Protein AF-A0A7H8ID60-F1 (afdb_monomer_lite)

Sequence (136 aa):
MKADATPARSRSRAQQLPGTTTATGSVSRRGAACHSGRVYDLTGPRAISVGEAAGMIARVTGRTIRHVGIDPVAFVERQVDAGVAPDVARLLTELLVAIGNGSGAALSDGVERALGRPPRTFEAFVTHTAAAGRWN

pLDDT: mean 79.77, std 24.3, range [28.55, 98.31]

Radius of gyration: 22.56 Å; chains: 1; bounding box: 43×76×50 Å

Foldseek 3Di:
DDDDDDDDDDDDDDPDDPPDPDDDDDADDPDPVVCPPDDFDDDAPFFDAPQRLQVLLCVLQVHDGGDDDDDLVVQLVVVVVVVDDSVRSNVVSVVVVCVNVPVVRDDGCRCCVRHVDHHDDSSVVSNVCVVVVVPD

Structure (mmCIF, N/CA/C/O backbone):
data_AF-A0A7H8ID60-F1
#
_entry.id   AF-A0A7H8ID60-F1
#
loop_
_atom_site.group_PDB
_atom_site.id
_atom_site.type_symbol
_atom_site.label_atom_id
_atom_site.label_alt_id
_atom_site.label_comp_id
_atom_site.label_asym_id
_atom_site.label_entity_id
_atom_site.label_seq_id
_atom_site.pdbx_PDB_ins_code
_atom_site.Cartn_x
_atom_site.Cartn_y
_atom_site.Cartn_z
_atom_site.occupancy
_atom_site.B_iso_or_equiv
_atom_site.auth_seq_id
_atom_site.auth_comp_id
_atom_site.auth_asym_id
_atom_site.auth_atom_id
_atom_site.pdbx_PDB_model_num
ATOM 1 N N . MET A 1 1 ? -6.919 56.809 -34.921 1.00 34.53 1 MET A N 1
ATOM 2 C CA . MET A 1 1 ? -7.510 55.607 -35.544 1.00 34.53 1 MET A CA 1
ATOM 3 C C . MET A 1 1 ? -6.689 54.403 -35.098 1.00 34.53 1 MET A C 1
ATOM 5 O O . MET A 1 1 ? -5.553 54.319 -35.529 1.00 34.53 1 MET A O 1
ATOM 9 N N . LYS A 1 2 ? -7.278 53.548 -34.235 1.00 30.86 2 LYS A N 1
ATOM 10 C CA . LYS A 1 2 ? -6.782 52.256 -33.688 1.00 30.86 2 LYS A CA 1
ATOM 11 C C . LYS A 1 2 ? -5.481 52.290 -32.857 1.00 30.86 2 LYS A C 1
ATOM 13 O O . LYS A 1 2 ? -4.589 53.055 -33.169 1.00 30.86 2 LYS A O 1
ATOM 18 N N . ALA A 1 3 ? -5.235 51.446 -31.860 1.00 35.94 3 ALA A N 1
ATOM 19 C CA . ALA A 1 3 ? -6.024 50.657 -30.913 1.00 35.94 3 ALA A CA 1
ATOM 20 C C . ALA A 1 3 ? -5.006 50.089 -29.892 1.00 35.94 3 ALA A C 1
ATOM 22 O O . ALA A 1 3 ? -3.870 49.801 -30.255 1.00 35.94 3 ALA A O 1
ATOM 23 N N . ASP A 1 4 ? -5.455 49.989 -28.646 1.00 33.59 4 ASP A N 1
ATOM 24 C CA . ASP A 1 4 ? -5.024 49.169 -27.502 1.00 33.59 4 ASP A CA 1
ATOM 25 C C . ASP A 1 4 ? -4.155 47.911 -27.774 1.00 33.59 4 ASP A C 1
ATOM 27 O O . ASP A 1 4 ? -4.413 47.189 -28.738 1.00 33.59 4 ASP A O 1
ATOM 31 N N . ALA A 1 5 ? -3.191 47.622 -26.881 1.00 33.88 5 ALA A N 1
ATOM 32 C CA . ALA A 1 5 ? -3.072 46.330 -26.171 1.00 33.88 5 ALA A CA 1
ATOM 33 C C . ALA A 1 5 ? -1.761 46.214 -25.357 1.00 33.88 5 ALA A C 1
ATOM 35 O O . ALA A 1 5 ? -0.660 46.079 -25.890 1.00 33.88 5 ALA A O 1
ATOM 36 N N . THR A 1 6 ? -1.905 46.183 -24.032 1.00 38.09 6 THR A N 1
ATOM 37 C CA . THR A 1 6 ? -0.931 45.673 -23.050 1.00 38.09 6 THR A CA 1
ATOM 38 C C . THR A 1 6 ? -0.610 44.187 -23.283 1.00 38.09 6 THR A C 1
ATOM 40 O O . THR A 1 6 ? -1.545 43.402 -23.444 1.00 38.09 6 THR A O 1
ATOM 43 N N . PRO A 1 7 ? 0.652 43.719 -23.190 1.00 36.06 7 PRO A N 1
ATOM 44 C CA . PRO A 1 7 ? 0.910 42.289 -23.110 1.00 36.06 7 PRO A CA 1
ATOM 45 C C . PRO A 1 7 ? 0.755 41.792 -21.666 1.00 36.06 7 PRO A C 1
ATOM 47 O O . PRO A 1 7 ? 1.507 42.147 -20.756 1.00 36.06 7 PRO A O 1
ATOM 50 N N . ALA A 1 8 ? -0.248 40.939 -21.473 1.00 33.25 8 ALA A N 1
ATOM 51 C CA . ALA A 1 8 ? -0.466 40.149 -20.274 1.00 33.25 8 ALA A CA 1
ATOM 52 C C . ALA A 1 8 ? 0.417 38.882 -20.260 1.00 33.25 8 ALA A C 1
ATOM 54 O O . ALA A 1 8 ? 0.572 38.205 -21.269 1.00 33.25 8 ALA A O 1
ATOM 55 N N . ARG A 1 9 ? 0.939 38.570 -19.064 1.00 32.44 9 ARG A N 1
ATOM 56 C CA . ARG A 1 9 ? 1.317 37.254 -18.496 1.00 32.44 9 ARG A CA 1
ATOM 57 C C . ARG A 1 9 ? 1.775 36.126 -19.443 1.00 32.44 9 ARG A C 1
ATOM 59 O O . ARG A 1 9 ? 0.964 35.488 -20.101 1.00 32.44 9 ARG A O 1
ATOM 66 N N . SER A 1 10 ? 2.982 35.618 -19.181 1.00 28.55 10 SER A N 1
ATOM 67 C CA . SER A 1 10 ? 3.159 34.167 -19.011 1.00 28.55 10 SER A CA 1
ATOM 68 C C . SER A 1 10 ? 4.093 33.880 -17.827 1.00 28.55 10 SER A C 1
ATOM 70 O O . SER A 1 10 ? 5.313 33.875 -17.926 1.00 28.55 10 SER A O 1
ATOM 72 N N . ARG A 1 11 ? 3.506 33.702 -16.636 1.00 37.34 11 ARG A N 1
ATOM 73 C CA . ARG A 1 11 ? 4.209 33.012 -15.548 1.00 37.34 11 ARG A CA 1
ATOM 74 C C . ARG A 1 11 ? 4.009 31.524 -15.776 1.00 37.34 11 ARG A C 1
ATOM 76 O O . ARG A 1 11 ? 2.869 31.067 -15.860 1.00 37.34 11 ARG A O 1
ATOM 83 N N . SER A 1 12 ? 5.131 30.829 -15.905 1.00 30.66 12 SER A N 1
ATOM 84 C CA . SER A 1 12 ? 5.288 29.392 -16.072 1.00 30.66 12 SER A CA 1
ATOM 85 C C . SER A 1 12 ? 4.262 28.606 -15.264 1.00 30.66 12 SER A C 1
ATOM 87 O O . SER A 1 12 ? 4.254 28.619 -14.033 1.00 30.66 12 SER A O 1
ATOM 89 N N . ARG A 1 13 ? 3.376 27.928 -15.991 1.00 30.48 13 ARG A N 1
ATOM 90 C CA . ARG A 1 13 ? 2.444 26.940 -15.466 1.00 30.48 13 ARG A CA 1
ATOM 91 C C . ARG A 1 13 ? 3.274 25.735 -15.034 1.00 30.48 13 ARG A C 1
ATOM 93 O O . ARG A 1 13 ? 3.639 24.909 -15.865 1.00 30.48 13 ARG A O 1
ATOM 100 N N . ALA A 1 14 ? 3.603 25.676 -13.746 1.00 33.22 14 ALA A N 1
ATOM 101 C CA . ALA A 1 14 ? 4.053 24.451 -13.109 1.00 33.22 14 ALA A CA 1
ATOM 102 C C . ALA A 1 14 ? 3.029 23.354 -13.437 1.00 33.22 14 ALA A C 1
ATOM 104 O O . ALA A 1 14 ? 1.841 23.485 -13.133 1.00 33.22 14 ALA A O 1
ATOM 105 N N . GLN A 1 15 ? 3.482 22.311 -14.128 1.00 35.03 15 GLN A N 1
ATOM 106 C CA . GLN A 1 15 ? 2.739 21.070 -14.287 1.00 35.03 15 GLN A CA 1
ATOM 107 C C . GLN A 1 15 ? 2.657 20.409 -12.910 1.00 35.03 15 GLN A C 1
ATOM 109 O O . GLN A 1 15 ? 3.525 19.644 -12.509 1.00 35.03 15 GLN A O 1
ATOM 114 N N . GLN A 1 16 ? 1.619 20.758 -12.158 1.00 33.72 16 GLN A N 1
ATOM 115 C CA . GLN A 1 16 ? 1.124 19.929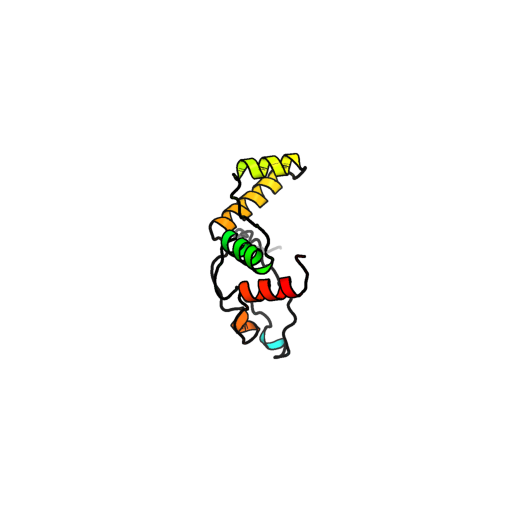 -11.072 1.00 33.72 16 GLN A CA 1
ATOM 116 C C . GLN A 1 16 ? 0.448 18.712 -11.698 1.00 33.72 16 GLN A C 1
ATOM 118 O O . GLN A 1 16 ? -0.566 18.846 -12.380 1.00 33.72 16 GLN A O 1
ATOM 123 N N . LEU A 1 17 ? 1.030 17.536 -11.481 1.00 28.86 17 LEU A N 1
ATOM 124 C CA . LEU A 1 17 ? 0.356 16.254 -11.655 1.00 28.86 17 LEU A CA 1
ATOM 125 C C . LEU A 1 17 ? -0.573 16.055 -10.445 1.00 28.86 17 LEU A C 1
ATOM 127 O O . LEU A 1 17 ? -0.064 15.927 -9.330 1.00 28.86 17 LEU A O 1
ATOM 131 N N . PRO A 1 18 ? -1.911 16.037 -10.591 1.00 37.66 18 PRO A N 1
ATOM 132 C CA . PRO A 1 18 ? -2.781 15.651 -9.493 1.00 37.66 18 PRO A CA 1
ATOM 133 C C . PRO A 1 18 ? -2.839 14.121 -9.419 1.00 37.66 18 PRO A C 1
ATOM 135 O O . PRO A 1 18 ? -3.649 13.475 -10.078 1.00 37.66 18 PRO A O 1
ATOM 138 N N . GLY A 1 19 ? -1.976 13.533 -8.595 1.00 35.28 19 GLY A N 1
ATOM 139 C CA . GLY A 1 19 ? -2.120 12.155 -8.131 1.00 35.28 19 GLY A CA 1
ATOM 140 C C . GLY A 1 19 ? -3.111 12.068 -6.970 1.00 35.28 19 GLY A C 1
ATOM 141 O O . GLY A 1 19 ? -2.732 11.653 -5.882 1.00 35.28 19 GLY A O 1
ATOM 142 N N . THR A 1 20 ? -4.361 12.505 -7.149 1.00 35.62 20 THR A N 1
ATOM 143 C CA . THR A 1 20 ? -5.403 12.309 -6.129 1.00 35.62 20 THR A CA 1
ATOM 144 C C . THR A 1 20 ? -6.129 11.001 -6.403 1.00 35.62 20 THR A C 1
ATOM 146 O O . THR A 1 20 ? -7.049 10.946 -7.222 1.00 35.62 20 THR A O 1
ATOM 149 N N . THR A 1 21 ? -5.723 9.940 -5.707 1.00 37.28 21 THR A N 1
ATOM 150 C CA . THR A 1 21 ? -6.514 8.710 -5.590 1.00 37.28 21 THR A CA 1
ATOM 151 C C . THR A 1 21 ? -7.857 9.062 -4.957 1.00 37.28 21 THR A C 1
ATOM 153 O O . THR A 1 21 ? -7.974 9.248 -3.748 1.00 37.28 21 THR A O 1
ATOM 156 N N . THR A 1 22 ? -8.885 9.192 -5.792 1.00 34.53 22 THR A N 1
ATOM 157 C CA . THR A 1 22 ? -10.258 9.429 -5.347 1.00 34.53 22 THR A CA 1
ATOM 158 C C . THR A 1 22 ? -10.845 8.087 -4.923 1.00 34.53 22 THR A C 1
ATOM 160 O O . THR A 1 22 ? -11.278 7.299 -5.758 1.00 34.53 22 THR A O 1
ATOM 163 N N . ALA A 1 23 ? -10.831 7.795 -3.624 1.00 37.09 23 ALA A N 1
ATOM 164 C CA . ALA A 1 23 ? -11.551 6.652 -3.077 1.00 37.09 23 ALA A CA 1
ATOM 165 C C . ALA A 1 23 ? -13.010 7.057 -2.804 1.00 37.09 23 ALA A C 1
ATOM 167 O O . ALA A 1 23 ? -13.327 7.646 -1.770 1.00 37.09 23 ALA A O 1
ATOM 168 N N . THR A 1 24 ? -13.919 6.760 -3.736 1.00 33.03 24 THR A N 1
ATOM 169 C CA . THR A 1 24 ? -15.365 6.919 -3.518 1.00 33.03 24 THR A CA 1
ATOM 170 C C . THR A 1 24 ? -15.872 5.788 -2.618 1.00 33.03 24 THR A C 1
ATOM 172 O O . THR A 1 24 ? -16.168 4.692 -3.083 1.00 33.03 24 THR A O 1
ATOM 175 N N . GLY A 1 25 ? -15.967 6.045 -1.312 1.00 41.12 25 GLY A N 1
ATOM 176 C CA . GLY A 1 25 ? -16.674 5.193 -0.351 1.00 41.12 25 GLY A CA 1
ATOM 177 C C . GLY A 1 25 ? -18.010 5.823 0.050 1.00 41.12 25 GLY A C 1
ATOM 178 O O . GLY A 1 25 ? -18.066 7.014 0.351 1.00 41.12 25 GLY A O 1
ATOM 179 N N . SER A 1 26 ? -19.099 5.050 0.067 1.00 39.59 26 SER A N 1
ATOM 180 C CA . SER A 1 26 ? -20.414 5.531 0.508 1.00 39.59 26 SER A CA 1
ATOM 181 C C . SER A 1 26 ? -20.405 5.840 2.013 1.00 39.59 26 SER A C 1
ATOM 183 O O . SER A 1 26 ? -20.302 4.932 2.840 1.00 39.59 26 SER A O 1
ATOM 185 N N . VAL A 1 27 ? -20.520 7.123 2.365 1.00 51.38 27 VAL A N 1
ATOM 186 C CA . VAL A 1 27 ? -20.636 7.621 3.743 1.00 51.38 27 VAL A CA 1
ATOM 187 C C . VAL A 1 27 ? -22.075 7.506 4.241 1.00 51.38 27 VAL A C 1
ATOM 189 O O . VAL A 1 27 ? -23.013 8.005 3.618 1.00 51.38 27 VAL A O 1
ATOM 192 N N . SER A 1 28 ? -22.254 6.879 5.404 1.00 39.84 28 SER A N 1
ATOM 193 C CA . SER A 1 28 ? -23.526 6.867 6.124 1.00 39.84 28 SER A CA 1
ATOM 194 C C . SER A 1 28 ? -23.896 8.282 6.585 1.00 39.84 28 SER A C 1
ATOM 196 O O . SER A 1 28 ? -23.218 8.895 7.403 1.00 39.84 28 SER A O 1
ATOM 198 N N . ARG A 1 29 ? -24.996 8.770 6.008 1.00 49.50 29 ARG A N 1
ATOM 199 C CA . ARG A 1 29 ? -25.788 9.992 6.235 1.00 49.50 29 ARG A CA 1
ATOM 200 C C . ARG A 1 29 ? -25.508 10.801 7.528 1.00 49.50 29 ARG A C 1
ATOM 202 O O . ARG A 1 29 ? -26.333 10.848 8.434 1.00 49.50 29 ARG A O 1
ATOM 209 N N . ARG A 1 30 ? -24.425 11.584 7.528 1.00 51.16 30 ARG A N 1
ATOM 210 C CA . ARG A 1 30 ? -24.458 13.007 7.924 1.00 51.16 30 ARG A CA 1
ATOM 211 C C . ARG A 1 30 ? -24.263 13.799 6.630 1.00 51.16 30 ARG A C 1
ATOM 213 O O . ARG A 1 30 ? -23.393 13.453 5.844 1.00 51.16 30 ARG A O 1
ATOM 220 N N . GLY A 1 31 ? -25.199 14.699 6.328 1.00 50.66 31 GLY A N 1
ATOM 221 C CA . GLY A 1 31 ? -25.549 15.112 4.960 1.00 50.66 31 GLY A CA 1
ATOM 222 C C . GLY A 1 31 ? -24.369 15.463 4.050 1.00 50.66 31 GLY A C 1
ATOM 223 O O . GLY A 1 31 ? -23.461 16.169 4.463 1.00 50.66 31 GLY A O 1
ATOM 224 N N . ALA A 1 32 ? -24.438 15.036 2.785 1.00 55.47 32 ALA A N 1
ATOM 225 C CA . ALA A 1 32 ? -23.431 15.261 1.740 1.00 55.47 32 ALA A CA 1
ATOM 226 C C . ALA A 1 32 ? -22.913 16.716 1.629 1.00 55.47 32 ALA A C 1
ATOM 228 O O . ALA A 1 32 ? -21.797 16.943 1.170 1.00 55.47 32 ALA A O 1
ATOM 229 N N . ALA A 1 33 ? -23.680 17.701 2.108 1.00 62.22 33 ALA A N 1
ATOM 230 C CA . ALA A 1 33 ? -23.263 19.095 2.212 1.00 62.22 33 ALA A CA 1
ATOM 231 C C . ALA A 1 33 ? -22.043 19.329 3.133 1.00 62.22 33 ALA A C 1
ATOM 233 O O . ALA A 1 33 ? -21.263 20.239 2.864 1.00 62.22 33 ALA A O 1
ATOM 234 N N . CYS A 1 34 ? -21.823 18.529 4.188 1.00 71.00 34 CYS A N 1
ATOM 235 C CA . CYS A 1 34 ? -20.736 18.771 5.153 1.00 71.00 34 CYS A CA 1
ATOM 236 C C . CYS A 1 34 ? -19.333 18.368 4.656 1.00 71.00 34 CYS A C 1
ATOM 238 O O . CYS A 1 34 ? -18.336 18.732 5.286 1.00 71.00 34 CYS A O 1
ATOM 240 N N . HIS A 1 35 ? -19.247 17.664 3.523 1.00 86.94 35 HIS A N 1
ATOM 241 C CA . HIS A 1 35 ? -17.986 17.266 2.888 1.00 86.94 35 HIS A CA 1
ATOM 242 C C . HIS A 1 35 ? -17.693 18.029 1.588 1.00 86.94 35 HIS A C 1
ATOM 244 O O . HIS A 1 35 ? -16.625 17.846 1.007 1.00 86.94 35 HIS A O 1
ATOM 250 N N . SER A 1 36 ? -18.606 18.894 1.131 1.00 89.56 36 SER A N 1
ATOM 251 C CA . SER A 1 36 ? -18.423 19.643 -0.115 1.00 89.56 36 SER A CA 1
ATOM 252 C C . SER A 1 36 ? -17.154 20.501 -0.068 1.00 89.56 36 SER A C 1
ATOM 254 O O . SER A 1 36 ? -16.922 21.227 0.900 1.00 89.56 36 SER A O 1
ATOM 256 N N . GLY A 1 37 ? -16.313 20.383 -1.100 1.00 87.88 37 GLY A N 1
ATOM 257 C CA . GLY A 1 37 ? -15.048 21.116 -1.220 1.00 87.88 37 GLY A CA 1
ATOM 258 C C . GLY A 1 37 ? -13.940 20.679 -0.254 1.00 87.88 37 GLY A C 1
ATOM 259 O O . GLY A 1 37 ? -12.906 21.341 -0.191 1.00 87.88 37 GLY A O 1
ATOM 260 N N . ARG A 1 38 ? -14.125 19.593 0.509 1.00 90.81 38 ARG A N 1
ATOM 261 C CA . ARG A 1 38 ? -13.112 19.095 1.447 1.00 90.81 38 ARG A CA 1
ATOM 262 C C . ARG A 1 38 ? -12.283 17.978 0.826 1.00 90.81 38 ARG A C 1
ATOM 264 O O . ARG A 1 38 ? -12.824 17.049 0.237 1.00 90.81 38 ARG A O 1
ATOM 271 N N . VAL A 1 39 ? -10.972 18.061 1.028 1.00 92.88 39 VAL A N 1
ATOM 272 C CA . VAL A 1 39 ? -10.012 16.999 0.715 1.00 92.88 39 VAL A CA 1
ATOM 273 C C . VAL A 1 39 ? -9.563 16.368 2.028 1.00 92.88 39 VAL A C 1
ATOM 275 O O . VAL A 1 39 ? -9.262 17.077 2.993 1.00 92.88 39 VAL A O 1
ATOM 278 N N . TYR A 1 40 ? -9.565 15.039 2.062 1.00 93.94 40 TYR A N 1
ATOM 279 C CA . TYR A 1 40 ? -9.125 14.243 3.198 1.00 93.94 40 TYR A CA 1
ATOM 280 C C . TYR A 1 40 ? -8.100 13.232 2.708 1.00 93.94 40 TYR A C 1
ATOM 282 O O . TYR A 1 40 ? -8.419 12.408 1.851 1.00 93.94 40 TYR A O 1
ATOM 290 N N . ASP A 1 41 ? -6.909 13.268 3.289 1.00 93.94 41 ASP A N 1
ATOM 291 C CA . ASP A 1 41 ? -5.972 12.160 3.167 1.00 93.94 41 ASP A CA 1
ATOM 292 C C . ASP A 1 41 ? -6.446 11.045 4.098 1.00 93.94 41 ASP A C 1
ATOM 294 O O . ASP A 1 41 ? -6.843 11.300 5.235 1.00 93.94 41 ASP A O 1
ATOM 298 N N . LEU A 1 42 ? -6.514 9.818 3.584 1.00 94.69 42 LEU A N 1
ATOM 299 C CA . LEU A 1 42 ? -7.100 8.687 4.296 1.00 94.69 42 LEU A CA 1
ATOM 300 C C . LEU A 1 42 ? -6.026 7.640 4.557 1.00 94.69 42 LEU A C 1
ATOM 302 O O . LEU A 1 42 ? -5.586 6.948 3.639 1.00 94.69 42 LEU A O 1
ATOM 306 N N . THR A 1 43 ? -5.643 7.487 5.821 1.00 95.69 43 THR A N 1
ATOM 307 C CA . THR A 1 43 ? -4.653 6.493 6.248 1.00 95.69 43 THR A CA 1
ATOM 308 C C . THR A 1 43 ? -5.206 5.567 7.325 1.00 95.69 43 THR A C 1
ATOM 310 O O . THR A 1 43 ? -6.220 5.844 7.967 1.00 95.69 43 THR A O 1
ATOM 313 N N . GLY A 1 44 ? -4.521 4.440 7.529 1.00 94.12 44 GLY A N 1
ATOM 314 C CA . GLY A 1 44 ? -4.728 3.599 8.705 1.00 94.12 44 GLY A CA 1
ATOM 315 C C . GLY A 1 44 ? -4.219 4.266 9.992 1.00 94.12 44 GLY A C 1
ATOM 316 O O . GLY A 1 44 ? -3.580 5.315 9.933 1.00 94.12 44 GLY A O 1
ATOM 317 N N . PRO A 1 45 ? -4.436 3.633 11.157 1.00 95.81 45 PRO A N 1
ATOM 318 C CA . PRO A 1 45 ? -3.970 4.158 12.445 1.00 95.81 45 PRO A CA 1
ATOM 319 C C . PRO A 1 45 ? -2.444 4.080 12.626 1.00 95.81 45 PRO A C 1
ATOM 321 O O . PRO A 1 45 ? -1.906 4.645 13.573 1.00 95.81 45 PRO A O 1
ATOM 324 N N . ARG A 1 46 ? -1.741 3.349 11.753 1.00 95.31 46 ARG A N 1
ATOM 325 C CA . ARG A 1 46 ? -0.280 3.251 11.726 1.00 95.31 46 ARG A CA 1
ATOM 326 C C . ARG A 1 46 ? 0.212 2.896 10.328 1.00 95.31 46 ARG A C 1
ATOM 328 O O . ARG A 1 46 ? -0.505 2.234 9.575 1.00 95.31 46 ARG A O 1
ATOM 335 N N . ALA A 1 47 ? 1.445 3.282 10.023 1.00 94.69 47 ALA A N 1
ATOM 336 C CA . ALA A 1 47 ? 2.142 2.821 8.834 1.00 94.69 47 ALA A CA 1
ATOM 337 C C . ALA A 1 47 ? 2.619 1.381 9.057 1.00 94.69 47 ALA A C 1
ATOM 339 O O . ALA A 1 47 ? 2.980 1.005 10.177 1.00 94.69 47 ALA A O 1
ATOM 340 N N . ILE A 1 48 ? 2.589 0.579 7.996 1.00 94.81 48 ILE A N 1
ATOM 341 C CA . ILE A 1 48 ? 3.057 -0.806 8.005 1.00 94.81 48 ILE A CA 1
ATOM 342 C C . ILE A 1 48 ? 3.932 -1.036 6.779 1.00 94.81 48 IL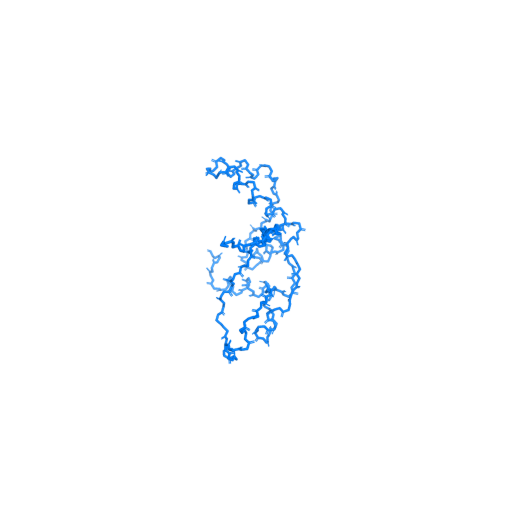E A C 1
ATOM 344 O O . ILE A 1 48 ? 3.647 -0.523 5.697 1.00 94.81 48 ILE A O 1
ATOM 348 N N . SER A 1 49 ? 4.983 -1.825 6.940 1.00 92.75 49 SER A N 1
ATOM 349 C CA . SER A 1 49 ? 5.813 -2.286 5.833 1.00 92.75 49 SER A CA 1
ATOM 350 C C . SER A 1 49 ? 5.127 -3.406 5.044 1.00 92.75 49 SER A C 1
ATOM 352 O O . SER A 1 49 ? 4.267 -4.132 5.552 1.00 92.75 49 SER A O 1
ATOM 354 N N . VAL A 1 50 ? 5.567 -3.614 3.800 1.00 90.62 50 VAL A N 1
ATOM 355 C CA . VAL A 1 50 ? 5.114 -4.745 2.968 1.00 90.62 50 VAL A CA 1
ATOM 356 C C . VAL A 1 50 ? 5.426 -6.087 3.644 1.00 90.62 50 VAL A C 1
ATOM 358 O O . VAL A 1 50 ? 4.620 -7.015 3.596 1.00 90.62 50 VAL A O 1
ATOM 361 N N . GLY A 1 51 ? 6.566 -6.177 4.338 1.00 92.56 51 GLY A N 1
ATOM 362 C CA . GLY A 1 51 ? 6.950 -7.357 5.114 1.00 92.56 51 GLY A CA 1
ATOM 363 C C . GLY A 1 51 ? 6.003 -7.642 6.280 1.00 92.56 51 GLY A C 1
ATOM 364 O O . GLY A 1 51 ? 5.571 -8.782 6.451 1.00 92.56 51 GLY A O 1
ATOM 365 N N . GLU A 1 52 ? 5.620 -6.617 7.045 1.00 94.44 52 GLU A N 1
ATOM 366 C CA . GLU A 1 52 ? 4.623 -6.756 8.114 1.00 94.44 52 GLU A CA 1
ATOM 367 C C . GLU A 1 52 ? 3.259 -7.183 7.569 1.00 94.44 52 GLU A C 1
ATOM 369 O O . GLU A 1 52 ? 2.636 -8.089 8.126 1.00 94.44 52 GLU A O 1
ATOM 374 N N . ALA A 1 53 ? 2.810 -6.572 6.467 1.00 94.56 53 ALA A N 1
ATOM 375 C CA . ALA A 1 53 ? 1.551 -6.925 5.821 1.00 94.56 53 ALA A CA 1
ATOM 376 C C . ALA A 1 53 ? 1.549 -8.394 5.362 1.00 94.56 53 ALA A C 1
ATOM 378 O O . ALA A 1 53 ? 0.622 -9.143 5.681 1.00 94.56 53 ALA A O 1
ATOM 379 N N . ALA A 1 54 ? 2.617 -8.833 4.688 1.00 94.62 54 ALA A N 1
ATOM 380 C CA . ALA A 1 54 ? 2.793 -10.223 4.274 1.00 94.62 54 ALA A CA 1
ATOM 381 C C . ALA A 1 54 ? 2.799 -11.184 5.476 1.00 94.62 54 ALA A C 1
ATOM 383 O O . ALA A 1 54 ? 2.134 -12.218 5.435 1.00 94.62 54 ALA A O 1
ATOM 384 N N . GLY A 1 55 ? 3.478 -10.824 6.570 1.00 95.19 55 GLY A N 1
ATOM 385 C CA . GLY A 1 55 ? 3.501 -11.613 7.804 1.00 95.19 55 GLY A CA 1
ATOM 386 C C . GLY A 1 55 ? 2.130 -11.723 8.481 1.00 95.19 55 GLY A C 1
ATOM 387 O O . GLY A 1 55 ? 1.769 -12.784 8.989 1.00 95.19 55 GLY A O 1
ATOM 388 N N . MET A 1 56 ? 1.322 -10.660 8.458 1.00 95.25 56 MET A N 1
ATOM 389 C CA . MET A 1 56 ? -0.055 -10.703 8.964 1.00 95.25 56 MET A CA 1
ATOM 390 C C . MET A 1 56 ? -0.930 -11.645 8.144 1.00 95.25 56 MET A C 1
ATOM 392 O O . MET A 1 56 ? -1.635 -12.468 8.727 1.00 95.25 56 MET A O 1
ATOM 396 N N . ILE A 1 57 ? -0.849 -11.562 6.814 1.00 94.44 57 ILE A N 1
ATOM 397 C CA . ILE A 1 57 ? -1.598 -12.446 5.913 1.00 94.44 57 ILE A CA 1
ATOM 398 C C . ILE A 1 57 ? -1.154 -13.898 6.110 1.00 94.44 57 ILE A C 1
ATOM 400 O O . ILE A 1 57 ? -2.006 -14.774 6.254 1.00 94.44 57 ILE A O 1
ATOM 404 N N . ALA A 1 58 ? 0.156 -14.155 6.194 1.00 94.56 58 ALA A N 1
ATOM 405 C CA . ALA A 1 58 ? 0.715 -15.482 6.451 1.00 94.56 58 ALA A CA 1
ATOM 406 C C . ALA A 1 58 ? 0.116 -16.117 7.713 1.00 94.56 58 ALA A C 1
ATOM 408 O O . ALA A 1 58 ? -0.396 -17.233 7.669 1.00 94.56 58 ALA A O 1
ATOM 409 N N . ARG A 1 59 ? 0.116 -15.374 8.830 1.00 93.44 59 ARG A N 1
ATOM 410 C CA . ARG A 1 59 ? -0.418 -15.861 10.111 1.00 93.44 59 ARG A CA 1
ATOM 411 C C . ARG A 1 59 ? -1.900 -16.199 10.043 1.00 93.44 59 AR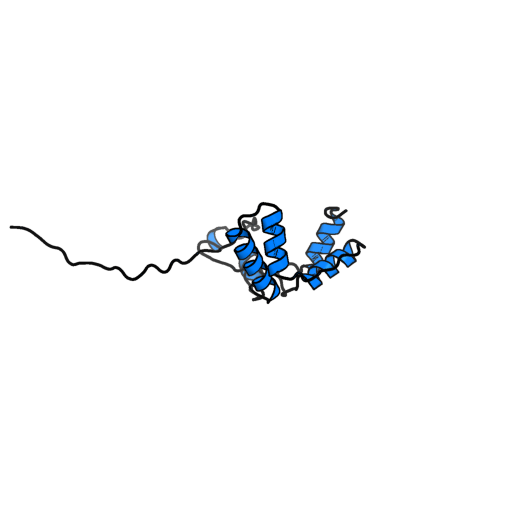G A C 1
ATOM 413 O O . ARG A 1 59 ? -2.296 -17.238 10.549 1.00 93.44 59 ARG A O 1
ATOM 420 N N . VAL A 1 60 ? -2.713 -15.327 9.448 1.00 94.06 60 VAL A N 1
ATOM 421 C CA . VAL A 1 60 ? -4.171 -15.517 9.424 1.00 94.06 60 VAL A CA 1
ATOM 422 C C . VAL A 1 60 ? -4.580 -16.620 8.445 1.00 94.06 60 VAL A C 1
ATOM 424 O O . VAL A 1 60 ? -5.532 -17.345 8.705 1.00 94.06 60 VAL A O 1
ATOM 427 N N . THR A 1 61 ? -3.861 -16.769 7.332 1.00 91.88 61 THR A N 1
ATOM 428 C CA . THR A 1 61 ? -4.159 -17.798 6.320 1.00 91.88 61 THR A CA 1
ATOM 429 C C . THR A 1 61 ? -3.508 -19.151 6.612 1.00 91.88 61 THR A C 1
ATOM 431 O O . THR A 1 61 ? -3.833 -20.130 5.951 1.00 91.88 61 THR A O 1
ATOM 434 N N . GLY A 1 62 ? -2.565 -19.225 7.559 1.00 92.06 62 GLY A N 1
ATOM 435 C CA . GLY A 1 62 ? -1.772 -20.432 7.818 1.00 92.06 62 GLY A CA 1
ATOM 436 C C . GLY A 1 62 ? -0.777 -20.776 6.701 1.00 92.06 62 GLY A C 1
ATOM 437 O O . GLY A 1 62 ? -0.250 -21.885 6.665 1.00 92.06 62 GLY A O 1
ATOM 438 N N . ARG A 1 63 ? -0.512 -19.845 5.775 1.00 90.44 63 ARG A N 1
ATOM 439 C CA . ARG A 1 63 ? 0.362 -20.053 4.611 1.00 90.44 63 ARG A CA 1
ATOM 440 C C . ARG A 1 63 ? 1.753 -19.489 4.864 1.00 90.44 63 ARG A C 1
ATOM 442 O O . ARG A 1 63 ? 1.916 -18.436 5.476 1.00 90.44 63 ARG A O 1
ATOM 449 N N . THR A 1 64 ? 2.773 -20.131 4.303 1.00 92.19 64 THR A N 1
ATOM 450 C CA . THR A 1 64 ? 4.131 -19.576 4.289 1.00 92.19 64 THR A CA 1
ATOM 451 C C . THR A 1 64 ? 4.241 -18.494 3.215 1.00 92.19 64 THR A C 1
ATOM 453 O O . THR A 1 64 ? 4.405 -18.795 2.036 1.00 92.19 64 THR A O 1
ATOM 456 N N . ILE A 1 65 ? 4.166 -17.226 3.621 1.00 92.62 65 ILE A N 1
ATOM 457 C CA . ILE A 1 65 ? 4.342 -16.064 2.739 1.00 92.62 65 ILE A CA 1
ATOM 458 C C . ILE A 1 65 ? 5.559 -15.279 3.221 1.00 92.62 65 ILE A C 1
ATOM 460 O O . ILE A 1 65 ? 5.672 -14.964 4.406 1.00 92.62 65 ILE A O 1
ATOM 464 N N . ARG A 1 66 ? 6.481 -14.969 2.306 1.00 90.06 66 ARG A N 1
ATOM 465 C CA . ARG A 1 66 ? 7.685 -14.183 2.595 1.00 90.06 66 ARG A CA 1
ATOM 466 C C . ARG A 1 66 ? 7.775 -13.006 1.640 1.00 90.06 66 ARG A C 1
ATOM 468 O O . ARG A 1 66 ? 7.660 -13.183 0.432 1.00 90.06 66 ARG A O 1
ATOM 475 N N . HIS A 1 67 ? 8.011 -11.824 2.196 1.00 89.31 67 HIS A N 1
ATOM 476 C CA . HIS A 1 67 ? 8.408 -10.667 1.410 1.00 89.31 67 HIS A CA 1
ATOM 477 C C . HIS A 1 67 ? 9.894 -10.798 1.072 1.00 89.31 67 HIS A C 1
ATOM 479 O O . HIS A 1 67 ? 10.724 -10.921 1.973 1.00 89.31 67 HIS A O 1
ATOM 485 N N . VAL A 1 68 ? 10.216 -10.806 -0.219 1.00 88.94 68 VAL A N 1
ATOM 486 C CA . VAL A 1 68 ? 11.589 -10.908 -0.717 1.00 88.94 68 VAL A CA 1
ATOM 487 C C . VAL A 1 68 ? 11.893 -9.629 -1.476 1.00 88.94 68 VAL A C 1
ATOM 489 O O . VAL A 1 68 ? 11.205 -9.308 -2.442 1.00 88.94 68 VAL A O 1
ATOM 492 N N . GLY A 1 69 ? 12.910 -8.900 -1.017 1.00 84.69 69 GLY A N 1
ATOM 493 C CA . G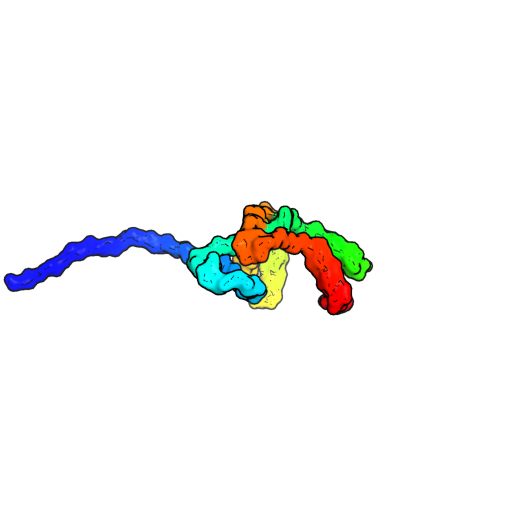LY A 1 69 ? 13.433 -7.757 -1.752 1.00 84.69 69 GLY A CA 1
ATOM 494 C C . GLY A 1 69 ? 14.033 -8.227 -3.071 1.00 84.69 69 GLY A C 1
ATOM 495 O O . GLY A 1 69 ? 14.789 -9.198 -3.105 1.00 84.69 69 GLY A O 1
ATOM 496 N N . ILE A 1 70 ? 13.672 -7.549 -4.151 1.00 87.31 70 ILE A N 1
ATOM 497 C CA . ILE A 1 70 ? 14.204 -7.798 -5.484 1.00 87.31 70 ILE A CA 1
ATOM 498 C C . ILE A 1 70 ? 15.077 -6.604 -5.862 1.00 87.31 70 ILE A C 1
ATOM 500 O O . ILE A 1 70 ? 14.696 -5.463 -5.604 1.00 87.31 70 ILE A O 1
ATOM 504 N N . ASP A 1 71 ? 16.229 -6.872 -6.475 1.00 94.06 71 ASP A N 1
ATOM 505 C CA . ASP A 1 71 ? 17.063 -5.817 -7.043 1.00 94.06 71 ASP A CA 1
ATOM 506 C C . ASP A 1 71 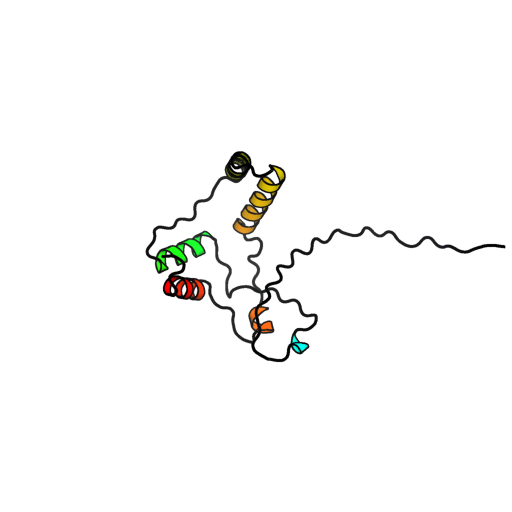? 16.269 -5.007 -8.096 1.00 94.06 71 ASP A C 1
ATOM 508 O O . ASP A 1 71 ? 15.680 -5.609 -9.002 1.00 94.06 71 ASP A O 1
ATOM 512 N N . PRO A 1 72 ? 16.220 -3.665 -7.998 1.00 94.19 72 PRO A N 1
ATOM 513 C CA . PRO A 1 72 ? 15.428 -2.837 -8.904 1.00 94.19 72 PRO A CA 1
ATOM 514 C C . PRO A 1 72 ? 15.789 -3.013 -10.382 1.00 94.19 72 PRO A C 1
ATOM 516 O O . PRO A 1 72 ? 14.893 -3.037 -11.225 1.00 94.19 72 PRO A O 1
ATOM 519 N N . VAL A 1 73 ? 17.073 -3.180 -10.713 1.00 96.00 73 VAL A N 1
ATOM 520 C CA . VAL A 1 73 ? 17.517 -3.355 -12.105 1.00 96.00 73 VAL A CA 1
ATOM 521 C C . VAL A 1 73 ? 17.008 -4.689 -12.638 1.00 96.00 73 VAL A C 1
ATOM 523 O O . VAL A 1 73 ? 16.341 -4.726 -13.671 1.00 96.00 73 VAL A O 1
ATOM 526 N N . ALA A 1 74 ? 17.187 -5.761 -11.865 1.00 95.75 74 ALA A N 1
ATOM 527 C CA . ALA A 1 74 ? 16.670 -7.084 -12.212 1.00 95.75 74 ALA A CA 1
ATOM 528 C C . ALA A 1 74 ? 15.128 -7.143 -12.269 1.00 95.75 74 ALA A C 1
ATOM 530 O O . ALA A 1 74 ? 14.548 -8.045 -12.882 1.00 95.75 74 ALA A O 1
ATOM 531 N N . PHE A 1 75 ? 14.423 -6.238 -11.582 1.00 95.06 75 PHE A N 1
ATOM 532 C CA . PHE A 1 75 ? 12.970 -6.112 -11.699 1.00 95.06 75 PHE A CA 1
ATOM 533 C C . PHE A 1 75 ? 12.568 -5.433 -13.015 1.00 95.06 75 PHE A C 1
ATOM 535 O O . PHE A 1 75 ? 11.685 -5.943 -13.701 1.00 95.06 75 PHE A O 1
ATOM 542 N N . VAL A 1 76 ? 13.252 -4.351 -13.409 1.00 97.62 76 VAL A N 1
ATOM 543 C CA . VAL A 1 76 ? 13.037 -3.686 -14.708 1.00 97.62 76 VAL A CA 1
ATOM 544 C C . VAL A 1 76 ? 13.277 -4.654 -15.863 1.00 97.62 76 VAL A C 1
ATOM 546 O O . VAL A 1 76 ? 12.422 -4.761 -16.738 1.00 97.62 76 VAL A O 1
ATOM 549 N N . GLU A 1 77 ? 14.399 -5.377 -15.852 1.00 97.38 77 GLU A N 1
ATOM 550 C CA . GLU A 1 77 ? 14.752 -6.342 -16.904 1.00 97.38 77 GLU A CA 1
ATOM 551 C C . GLU A 1 77 ? 13.654 -7.393 -17.089 1.00 97.38 77 GLU A C 1
ATOM 553 O O . GLU A 1 77 ? 13.136 -7.559 -18.190 1.00 97.38 77 GLU A O 1
ATOM 558 N N . ARG A 1 78 ? 13.186 -8.004 -15.993 1.00 95.69 78 ARG A N 1
ATOM 559 C CA . ARG A 1 78 ? 12.096 -8.991 -16.049 1.00 95.69 78 ARG A CA 1
ATOM 560 C C . ARG A 1 78 ? 10.786 -8.435 -16.592 1.00 95.69 78 ARG A C 1
ATOM 562 O O . ARG A 1 78 ? 10.065 -9.149 -17.282 1.00 95.69 78 ARG A O 1
ATOM 569 N N . GLN A 1 79 ? 10.452 -7.189 -16.269 1.00 96.94 79 GLN A N 1
ATOM 570 C CA . GLN A 1 79 ? 9.247 -6.549 -16.795 1.00 96.94 79 GLN A CA 1
ATOM 571 C C . GLN A 1 79 ? 9.372 -6.303 -18.304 1.00 96.94 79 GLN A C 1
ATOM 573 O O . GLN A 1 79 ? 8.413 -6.533 -19.039 1.00 96.94 79 GLN A O 1
ATOM 578 N N . VAL A 1 80 ? 10.550 -5.876 -18.768 1.00 98.06 80 VAL A N 1
ATOM 579 C CA . VAL A 1 80 ? 10.827 -5.682 -20.198 1.00 98.06 80 VAL A CA 1
ATOM 580 C C . VAL A 1 80 ? 10.765 -7.008 -20.953 1.00 98.06 80 VAL A C 1
ATOM 582 O O . VAL A 1 80 ? 10.098 -7.079 -21.984 1.00 98.06 80 VAL A O 1
ATOM 585 N N . ASP A 1 81 ? 11.352 -8.072 -20.406 1.00 97.88 81 ASP A N 1
ATOM 586 C CA . ASP A 1 81 ? 11.271 -9.423 -20.976 1.00 97.88 81 ASP A CA 1
ATOM 587 C C . ASP A 1 81 ? 9.823 -9.939 -21.042 1.00 97.88 81 ASP A C 1
ATOM 589 O O . ASP A 1 81 ? 9.454 -10.678 -21.955 1.00 97.88 81 ASP A O 1
ATOM 593 N N . ALA A 1 82 ? 8.971 -9.506 -20.108 1.00 96.94 82 ALA A N 1
ATOM 594 C CA . ALA A 1 82 ? 7.536 -9.786 -20.102 1.00 96.94 82 ALA A CA 1
ATOM 595 C C . ALA A 1 82 ? 6.716 -8.884 -21.053 1.00 96.94 82 ALA A C 1
ATOM 597 O O . ALA A 1 82 ? 5.487 -8.979 -21.078 1.00 96.94 82 ALA A O 1
ATOM 598 N N . GLY A 1 83 ? 7.364 -8.015 -21.836 1.00 97.44 83 GLY A N 1
ATOM 599 C CA . GLY A 1 83 ? 6.729 -7.157 -22.841 1.00 97.44 83 GLY A CA 1
ATOM 600 C C . GLY A 1 83 ? 6.286 -5.779 -22.339 1.00 97.44 83 GLY A C 1
ATOM 601 O O . GLY A 1 83 ? 5.583 -5.067 -23.057 1.00 97.44 83 GLY A O 1
ATOM 602 N N . VAL A 1 84 ? 6.677 -5.373 -21.127 1.00 97.69 84 VAL A N 1
ATOM 603 C CA . VAL A 1 84 ? 6.419 -4.014 -20.625 1.00 97.69 84 VAL A CA 1
ATOM 604 C C . VAL A 1 84 ? 7.389 -3.032 -21.282 1.00 97.69 84 VAL A C 1
ATOM 606 O O . VAL A 1 84 ? 8.589 -3.284 -21.366 1.00 97.69 84 VAL A O 1
ATOM 609 N N . ALA A 1 85 ? 6.887 -1.876 -21.721 1.00 98.31 85 ALA A N 1
ATOM 610 C CA . ALA A 1 85 ? 7.735 -0.834 -22.292 1.00 98.31 85 ALA A CA 1
ATOM 611 C C . ALA A 1 85 ? 8.816 -0.375 -21.278 1.00 98.31 85 ALA A C 1
ATOM 613 O O . ALA A 1 85 ? 8.498 -0.197 -20.096 1.00 98.31 85 ALA A O 1
ATOM 614 N N . PRO A 1 86 ? 10.087 -0.177 -21.689 1.00 97.62 86 PRO A N 1
ATOM 615 C CA . PRO A 1 86 ? 11.186 0.087 -20.753 1.00 97.62 86 PRO A CA 1
ATOM 616 C C . PRO A 1 86 ? 11.012 1.327 -19.868 1.00 97.62 86 PRO A C 1
ATOM 618 O O . PRO A 1 86 ? 11.460 1.347 -18.725 1.00 97.62 86 PRO A O 1
ATOM 621 N N . ASP A 1 87 ? 10.379 2.374 -20.385 1.00 97.50 87 ASP A N 1
ATOM 622 C CA . ASP A 1 87 ? 10.034 3.590 -19.648 1.00 97.50 87 ASP A CA 1
ATOM 623 C C . ASP A 1 87 ? 8.983 3.323 -18.561 1.00 97.50 87 ASP A C 1
ATOM 625 O O . ASP A 1 87 ? 9.162 3.735 -17.414 1.00 97.50 87 ASP A O 1
ATOM 629 N N . VAL A 1 88 ? 7.942 2.553 -18.883 1.00 97.88 88 VAL A N 1
ATOM 630 C CA . VAL A 1 88 ? 6.914 2.127 -17.923 1.00 97.88 88 VAL A CA 1
ATOM 631 C C . VAL A 1 88 ? 7.510 1.213 -16.851 1.00 97.88 88 VAL A C 1
ATOM 633 O O . VAL A 1 88 ? 7.222 1.388 -15.667 1.00 97.88 88 VAL A O 1
ATOM 636 N N . ALA A 1 89 ? 8.373 0.268 -17.235 1.00 97.81 89 ALA A N 1
ATOM 637 C CA . ALA A 1 89 ? 9.040 -0.633 -16.298 1.00 97.81 89 ALA A CA 1
ATOM 638 C C . ALA A 1 89 ? 9.895 0.136 -15.276 1.00 97.81 89 ALA A C 1
ATOM 640 O O . ALA A 1 89 ? 9.809 -0.130 -14.074 1.00 97.81 89 ALA A O 1
ATOM 641 N N . ARG A 1 90 ? 10.669 1.130 -15.730 1.00 97.94 90 ARG A N 1
ATOM 642 C CA . ARG A 1 90 ? 11.466 2.002 -14.852 1.00 97.94 90 ARG A CA 1
ATOM 643 C C . ARG A 1 90 ? 10.584 2.823 -13.920 1.00 97.94 90 ARG A C 1
ATOM 645 O O . ARG A 1 90 ? 10.788 2.764 -12.712 1.00 97.94 90 ARG A O 1
ATOM 652 N N . LEU A 1 91 ? 9.557 3.487 -14.454 1.00 97.31 91 LEU A N 1
ATOM 653 C CA . LEU A 1 91 ? 8.629 4.301 -13.664 1.00 97.31 91 LEU A CA 1
ATOM 654 C C . LEU A 1 91 ? 7.966 3.494 -12.536 1.00 97.31 91 LEU A C 1
ATOM 656 O O . LEU A 1 91 ? 7.926 3.933 -11.387 1.00 97.31 91 LEU A O 1
ATOM 660 N N . LEU A 1 92 ? 7.451 2.301 -12.852 1.00 95.31 92 LEU A N 1
ATOM 661 C CA . LEU A 1 92 ? 6.822 1.426 -11.859 1.00 95.31 92 LEU A CA 1
ATOM 662 C C . LEU A 1 92 ? 7.825 0.956 -10.802 1.00 95.31 92 LEU A C 1
ATOM 664 O O . LEU A 1 92 ? 7.494 0.905 -9.619 1.00 95.31 92 LEU A O 1
ATOM 668 N N . THR A 1 93 ? 9.049 0.636 -11.217 1.00 96.12 93 THR A N 1
ATOM 669 C CA . THR A 1 93 ? 10.109 0.210 -10.298 1.00 96.12 93 THR A CA 1
ATOM 670 C C . THR A 1 93 ? 10.489 1.331 -9.337 1.00 96.12 93 THR A C 1
ATOM 672 O O . THR A 1 93 ? 10.538 1.109 -8.129 1.00 96.12 93 THR A O 1
ATOM 675 N N . GLU A 1 94 ? 10.699 2.545 -9.843 1.00 96.06 94 GLU A N 1
ATOM 676 C CA . GLU A 1 94 ? 11.014 3.722 -9.028 1.00 96.06 94 GLU A CA 1
ATOM 677 C C . GLU A 1 94 ? 9.908 4.017 -8.010 1.00 96.06 94 GLU A C 1
ATOM 679 O O . GLU A 1 94 ? 10.194 4.260 -6.835 1.00 96.06 94 GLU A O 1
ATOM 684 N N . LEU A 1 95 ? 8.640 3.916 -8.424 1.00 94.75 95 LEU A N 1
ATOM 685 C CA . LEU A 1 95 ? 7.494 4.063 -7.528 1.00 94.75 95 LEU A CA 1
ATOM 686 C C . LEU A 1 95 ? 7.513 3.021 -6.399 1.00 94.75 95 LEU A C 1
ATOM 688 O O . LEU A 1 95 ? 7.326 3.371 -5.233 1.00 94.75 95 LEU A O 1
ATOM 692 N N . LEU A 1 96 ? 7.751 1.748 -6.724 1.00 93.19 96 LEU A N 1
ATOM 693 C CA . LEU A 1 96 ? 7.791 0.668 -5.735 1.00 93.19 96 LEU A CA 1
ATOM 694 C C . LEU A 1 96 ? 8.975 0.810 -4.771 1.00 93.19 96 LEU A C 1
ATOM 696 O O . LEU A 1 96 ? 8.807 0.587 -3.573 1.00 93.19 96 LEU A O 1
ATOM 700 N N . VAL A 1 97 ? 10.142 1.236 -5.263 1.00 93.88 97 VAL A N 1
ATOM 701 C CA . VAL A 1 97 ? 11.306 1.554 -4.423 1.00 93.88 97 VAL A CA 1
ATOM 702 C C . VAL A 1 97 ? 10.987 2.716 -3.484 1.00 93.88 97 VAL A C 1
ATOM 704 O O . VAL A 1 97 ? 11.263 2.628 -2.289 1.00 93.88 97 VAL A O 1
ATOM 707 N N . ALA A 1 98 ? 10.354 3.781 -3.981 1.00 93.44 98 ALA A N 1
ATOM 708 C CA . ALA A 1 98 ? 9.962 4.916 -3.153 1.00 93.44 98 ALA A CA 1
ATOM 709 C C . ALA A 1 98 ? 8.985 4.500 -2.041 1.00 93.44 98 ALA A C 1
ATOM 711 O O . ALA A 1 98 ? 9.185 4.870 -0.884 1.00 93.44 98 ALA A O 1
ATOM 712 N N . ILE A 1 99 ? 7.964 3.699 -2.363 1.00 90.94 99 ILE A N 1
ATOM 713 C CA . ILE A 1 99 ? 7.015 3.151 -1.378 1.00 90.94 99 ILE A CA 1
ATOM 714 C C . ILE A 1 99 ? 7.743 2.263 -0.362 1.00 90.94 99 ILE A C 1
ATOM 716 O O . ILE A 1 99 ? 7.530 2.400 0.842 1.00 90.94 99 ILE A O 1
ATOM 720 N N . GLY A 1 100 ? 8.642 1.390 -0.829 1.00 88.81 100 GLY A N 1
ATOM 721 C CA . GLY A 1 100 ? 9.474 0.543 0.028 1.00 88.81 100 GLY A CA 1
ATOM 722 C C . GLY A 1 100 ? 10.349 1.343 0.998 1.00 88.81 100 GLY A C 1
ATOM 723 O O . GLY A 1 100 ? 10.545 0.919 2.134 1.00 88.81 100 GLY A O 1
ATOM 724 N N . ASN A 1 101 ? 10.790 2.534 0.585 1.00 90.69 101 ASN A N 1
ATOM 725 C CA . ASN A 1 101 ? 11.556 3.480 1.400 1.00 90.69 101 ASN A CA 1
ATOM 726 C C . ASN A 1 101 ? 10.681 4.394 2.282 1.00 90.69 101 ASN A C 1
ATOM 728 O O . ASN A 1 101 ? 11.193 5.327 2.899 1.00 90.69 101 ASN A O 1
ATOM 732 N N . GLY A 1 102 ? 9.370 4.146 2.362 1.00 88.75 102 GLY A N 1
ATOM 733 C CA . GLY A 1 102 ? 8.452 4.877 3.238 1.00 88.75 102 GLY A CA 1
ATOM 734 C C . GLY A 1 102 ? 7.765 6.084 2.596 1.00 88.75 102 GLY A C 1
ATOM 735 O O . GLY A 1 102 ? 7.102 6.850 3.299 1.00 88.75 102 GLY A O 1
ATOM 736 N N . SER A 1 103 ? 7.867 6.266 1.276 1.00 90.69 103 SER A N 1
ATOM 737 C CA . SER A 1 103 ? 7.031 7.246 0.577 1.00 90.69 103 SER A CA 1
ATOM 738 C C . SER A 1 103 ? 5.552 6.911 0.796 1.00 90.69 103 SER A C 1
ATOM 740 O O . SER A 1 103 ? 5.123 5.778 0.584 1.00 90.69 103 SER A O 1
ATOM 742 N N . GLY A 1 104 ? 4.776 7.891 1.264 1.00 86.38 104 GLY A N 1
ATOM 743 C CA . GLY A 1 104 ? 3.370 7.701 1.638 1.00 86.38 104 GLY A CA 1
ATOM 744 C C . GLY A 1 104 ? 3.133 7.138 3.047 1.00 86.38 104 GLY A C 1
ATOM 745 O O . GLY A 1 104 ? 1.991 6.851 3.388 1.00 86.38 104 GLY A O 1
ATOM 746 N N . ALA A 1 105 ? 4.166 7.006 3.890 1.00 91.94 105 ALA A N 1
ATOM 747 C CA . ALA A 1 105 ? 4.011 6.538 5.274 1.00 91.94 105 ALA A CA 1
ATOM 748 C C . ALA A 1 105 ? 3.466 7.606 6.246 1.00 91.94 105 ALA A C 1
ATOM 750 O O . ALA A 1 105 ? 3.192 7.295 7.407 1.00 91.94 105 ALA A O 1
ATOM 751 N N . ALA A 1 106 ? 3.324 8.859 5.799 1.00 93.94 106 ALA A N 1
ATOM 752 C CA . ALA A 1 106 ? 2.758 9.930 6.609 1.00 93.94 106 ALA A CA 1
ATOM 753 C C . ALA A 1 106 ? 1.310 9.600 6.994 1.00 93.94 106 ALA A C 1
ATOM 755 O O . ALA A 1 106 ? 0.493 9.270 6.137 1.00 93.94 106 ALA A O 1
ATOM 756 N N . LEU A 1 107 ? 1.006 9.687 8.288 1.00 96.00 107 LEU A N 1
ATOM 757 C CA . LEU A 1 107 ? -0.332 9.443 8.818 1.00 96.00 107 LEU A CA 1
ATOM 758 C C . LEU A 1 107 ? -1.187 10.707 8.763 1.00 96.00 107 LEU A C 1
ATOM 760 O O . LEU A 1 107 ? -0.686 11.828 8.804 1.00 96.00 107 LEU A O 1
ATOM 764 N N . SER A 1 108 ? -2.494 10.495 8.706 1.00 95.62 108 SER A N 1
ATOM 765 C CA . SER A 1 108 ? -3.521 11.524 8.592 1.00 95.62 108 SER A CA 1
ATOM 766 C C . SER A 1 108 ? -4.749 11.157 9.429 1.00 95.62 108 SER A C 1
ATOM 768 O O . SER A 1 108 ? -4.965 9.991 9.756 1.00 95.62 108 SER A O 1
ATOM 770 N N . ASP A 1 109 ? -5.564 12.161 9.746 1.00 95.31 109 ASP A N 1
ATOM 771 C CA . ASP A 1 109 ? -6.803 12.052 10.529 1.00 95.31 109 ASP A CA 1
ATOM 772 C C . ASP A 1 109 ? -8.070 12.103 9.651 1.00 95.31 109 ASP A C 1
ATOM 774 O O . ASP A 1 109 ? -9.189 12.338 10.124 1.00 95.31 109 ASP A O 1
ATOM 778 N N . GLY A 1 110 ? -7.915 11.955 8.330 1.00 95.50 110 GLY A N 1
ATOM 779 C CA . GLY A 1 110 ? -9.013 12.186 7.398 1.00 95.50 110 GLY A CA 1
ATOM 780 C C . GLY A 1 110 ? -10.143 11.173 7.538 1.00 95.50 110 GLY A C 1
ATOM 781 O O . GLY A 1 110 ? -11.294 11.518 7.274 1.00 95.50 110 GLY A O 1
ATOM 782 N N . VAL A 1 111 ? -9.862 9.957 8.018 1.00 95.38 111 VAL A N 1
ATOM 783 C CA . VAL A 1 111 ? -10.902 8.952 8.278 1.00 95.38 111 VAL A CA 1
ATOM 784 C C . VAL A 1 111 ? -11.801 9.391 9.432 1.00 95.38 111 VAL A C 1
ATOM 786 O O . VAL A 1 111 ? -13.025 9.347 9.304 1.00 95.38 111 VAL A O 1
ATOM 789 N N . GLU A 1 112 ? -11.226 9.887 10.521 1.00 94.69 112 GLU A N 1
ATOM 790 C CA . GLU A 1 112 ? -11.945 10.439 11.662 1.00 94.69 112 GLU A CA 1
ATOM 791 C C . GLU A 1 112 ? -12.763 11.657 11.247 1.00 94.69 112 GLU A C 1
ATOM 793 O O . GLU A 1 112 ? -13.947 11.755 11.574 1.00 94.69 112 GLU A O 1
ATOM 798 N N . ARG A 1 113 ? -12.167 12.566 10.470 1.00 92.88 113 ARG A N 1
ATOM 799 C CA . ARG A 1 113 ? -12.842 13.786 10.009 1.00 92.88 113 ARG A CA 1
ATOM 800 C C . ARG A 1 113 ? -13.958 13.514 9.001 1.00 92.88 113 ARG A C 1
ATOM 802 O O . ARG A 1 113 ? -14.927 14.275 8.957 1.00 92.88 113 ARG A O 1
ATOM 809 N N . ALA A 1 114 ? -13.828 12.473 8.182 1.00 92.75 114 ALA A N 1
ATOM 810 C CA . ALA A 1 114 ? -14.834 12.102 7.193 1.00 92.75 114 ALA A CA 1
ATOM 811 C C . ALA A 1 114 ? -15.951 11.242 7.801 1.00 92.75 114 ALA A C 1
ATOM 813 O O . ALA A 1 114 ? -17.126 11.464 7.525 1.00 92.75 114 ALA A O 1
ATOM 814 N N . LEU A 1 115 ? -15.605 10.259 8.636 1.00 91.50 115 LEU A N 1
ATOM 815 C CA . LEU A 1 115 ? -16.538 9.225 9.096 1.00 91.50 115 LEU A CA 1
ATOM 816 C C . LEU A 1 115 ? -16.976 9.397 10.557 1.00 91.50 115 LEU A C 1
ATOM 818 O O . LEU A 1 115 ? -17.965 8.794 10.972 1.00 91.50 115 LEU A O 1
ATOM 822 N N . GLY A 1 116 ? -16.264 10.199 11.352 1.00 93.69 116 GLY A N 1
ATOM 823 C CA . GLY A 1 116 ? -16.503 10.350 12.790 1.00 93.69 116 GLY A CA 1
ATOM 824 C C . GLY A 1 116 ? -16.178 9.096 13.606 1.00 93.69 116 GLY A C 1
ATOM 825 O O . GLY A 1 116 ? -16.759 8.900 14.669 1.00 93.69 116 GLY A O 1
ATOM 826 N N . ARG A 1 117 ? -15.305 8.224 13.093 1.00 94.62 117 ARG A N 1
ATOM 827 C CA . ARG A 1 117 ? -14.825 7.005 13.758 1.00 94.62 117 ARG A CA 1
ATOM 828 C C . ARG A 1 117 ? -13.348 6.778 13.420 1.00 94.62 117 ARG A C 1
ATOM 830 O O . ARG A 1 117 ? -12.939 7.203 12.340 1.00 94.62 117 ARG A O 1
ATOM 837 N N . PRO A 1 118 ? -12.581 6.072 14.267 1.00 94.62 118 PRO A N 1
ATOM 838 C CA . PRO A 1 118 ? -11.191 5.755 13.961 1.00 94.62 118 PRO A CA 1
ATOM 839 C C . PRO A 1 118 ? -11.060 4.857 12.715 1.00 94.62 118 PRO A C 1
ATOM 841 O O . PRO A 1 118 ? -11.977 4.072 12.408 1.00 94.62 118 PRO A O 1
ATOM 844 N N . PRO A 1 119 ? -9.924 4.934 11.998 1.00 96.25 119 PRO A N 1
ATOM 845 C CA . PRO A 1 119 ? -9.6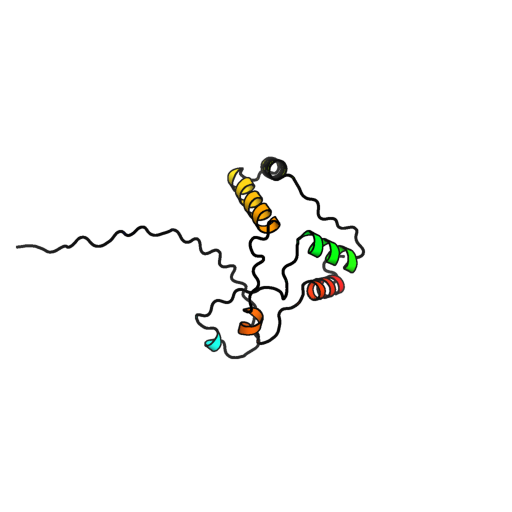19 4.049 10.890 1.00 96.25 119 PRO A CA 1
ATOM 846 C C . PRO A 1 119 ? -9.496 2.603 11.356 1.00 96.25 119 PRO A C 1
ATOM 848 O O . PRO A 1 119 ? -9.116 2.291 12.484 1.00 96.25 119 PRO A O 1
ATOM 851 N N . ARG A 1 120 ? -9.829 1.686 10.448 1.00 96.44 120 ARG A N 1
ATOM 852 C CA . ARG A 1 120 ? -9.668 0.252 10.687 1.00 96.44 120 ARG A CA 1
ATOM 853 C C . ARG A 1 120 ? -8.180 -0.107 10.619 1.00 96.44 120 ARG A C 1
ATOM 855 O O . ARG A 1 120 ? -7.476 0.368 9.732 1.00 96.44 120 ARG A O 1
ATOM 862 N N . THR A 1 121 ? -7.722 -0.978 11.515 1.00 96.81 121 THR A N 1
ATOM 863 C CA . THR A 1 121 ? -6.368 -1.544 11.458 1.00 96.81 121 THR A CA 1
ATOM 864 C C . THR A 1 121 ? -6.228 -2.532 10.297 1.00 96.81 121 THR A C 1
ATOM 866 O O . THR A 1 121 ? -7.207 -3.151 9.862 1.00 96.81 121 THR A O 1
ATOM 869 N N . PHE A 1 122 ? -5.007 -2.721 9.799 1.00 96.50 122 PHE A N 1
ATOM 870 C CA . PHE A 1 122 ? -4.762 -3.706 8.747 1.00 96.50 122 PHE A CA 1
ATOM 871 C C . PHE A 1 122 ? -5.006 -5.136 9.250 1.00 96.50 122 PHE A C 1
ATOM 873 O O . PHE A 1 122 ? -5.572 -5.954 8.534 1.00 96.50 122 PHE A O 1
ATOM 880 N N . GLU A 1 123 ? -4.700 -5.418 10.515 1.00 95.12 123 GLU A N 1
ATOM 881 C CA . GLU A 1 123 ? -4.973 -6.697 11.171 1.00 95.12 123 GLU A CA 1
ATOM 882 C C . GLU A 1 123 ? -6.465 -7.044 11.131 1.00 95.12 123 GLU A C 1
ATOM 884 O O . GLU A 1 123 ? -6.837 -8.151 10.744 1.00 95.12 123 GLU A O 1
ATOM 889 N N . ALA A 1 124 ? -7.338 -6.086 11.461 1.00 95.81 124 ALA A N 1
ATOM 890 C CA . ALA A 1 124 ? -8.780 -6.297 11.399 1.00 95.81 124 ALA A CA 1
ATOM 891 C C . ALA A 1 124 ? -9.258 -6.541 9.958 1.00 95.81 124 ALA A C 1
ATOM 893 O O . ALA A 1 124 ? -10.155 -7.354 9.732 1.00 95.81 124 ALA A O 1
ATOM 894 N N . PHE A 1 125 ? -8.656 -5.859 8.977 1.00 95.25 125 PHE A N 1
ATOM 895 C CA . PHE A 1 125 ? -8.935 -6.096 7.561 1.00 95.25 125 PHE A CA 1
ATOM 896 C C . PHE A 1 125 ? -8.523 -7.508 7.116 1.00 95.25 125 PHE A C 1
ATOM 898 O O . PHE A 1 125 ? -9.329 -8.199 6.491 1.00 95.25 125 PHE A O 1
ATOM 905 N N . VAL A 1 126 ? -7.313 -7.953 7.459 1.00 95.44 126 VAL A N 1
ATOM 906 C CA . VAL A 1 126 ? -6.789 -9.283 7.105 1.00 95.44 126 VAL A CA 1
ATOM 907 C C . VAL A 1 126 ? -7.656 -10.383 7.716 1.00 95.44 126 VAL A C 1
ATOM 909 O O . VAL A 1 126 ? -8.094 -11.275 6.992 1.00 95.44 126 VAL A O 1
ATOM 912 N N . THR A 1 127 ? -7.972 -10.295 9.012 1.00 94.38 127 THR A N 1
ATOM 913 C CA . THR A 1 127 ? -8.836 -11.266 9.705 1.00 94.38 127 THR A CA 1
ATOM 914 C C . THR A 1 127 ? -10.211 -11.365 9.053 1.00 94.38 127 THR A C 1
ATOM 916 O O . THR A 1 127 ? -10.691 -12.463 8.775 1.00 94.38 127 THR A O 1
ATOM 919 N N . HIS A 1 128 ? -10.835 -10.223 8.752 1.00 94.75 128 HIS A N 1
ATOM 920 C CA . HIS A 1 128 ? -12.135 -10.196 8.085 1.00 94.75 128 HIS A CA 1
ATOM 921 C C . HIS A 1 128 ? -12.083 -10.805 6.674 1.00 94.75 128 HIS A C 1
ATOM 923 O O . HIS A 1 128 ? -12.958 -11.583 6.300 1.00 94.75 128 HIS A O 1
ATOM 929 N N . THR A 1 129 ? -11.049 -10.474 5.898 1.00 94.06 129 THR A N 1
ATOM 930 C CA . THR A 1 129 ? -10.893 -10.927 4.506 1.00 94.06 129 THR A CA 1
ATOM 931 C C . THR A 1 129 ? -10.637 -12.429 4.418 1.00 94.06 129 THR A C 1
ATOM 933 O O . THR A 1 129 ? -11.223 -13.106 3.570 1.00 94.06 129 THR A O 1
ATOM 936 N N . ALA A 1 130 ? -9.809 -12.964 5.317 1.00 91.38 130 ALA A N 1
ATOM 937 C CA . ALA A 1 130 ? -9.547 -14.395 5.398 1.00 91.38 130 ALA A CA 1
ATOM 938 C C . ALA A 1 130 ? -10.796 -15.182 5.819 1.00 91.38 130 ALA A C 1
ATOM 940 O O . ALA A 1 130 ? -11.126 -16.178 5.181 1.00 91.38 130 ALA A O 1
ATOM 941 N N . ALA A 1 131 ? -11.543 -14.698 6.819 1.00 90.88 131 ALA A N 1
ATOM 942 C CA . ALA A 1 131 ? -12.804 -15.316 7.238 1.00 90.88 131 ALA A CA 1
ATOM 943 C C . ALA A 1 131 ? -13.854 -15.346 6.111 1.00 90.88 131 ALA A C 1
ATOM 945 O O . ALA A 1 131 ? -14.667 -16.262 6.044 1.00 90.88 131 ALA A O 1
ATOM 946 N N . ALA A 1 132 ? -13.814 -14.374 5.195 1.00 92.62 132 ALA A N 1
ATOM 947 C CA . ALA A 1 132 ? -14.668 -14.333 4.009 1.00 92.62 132 ALA A CA 1
ATOM 948 C C . ALA A 1 132 ? -14.203 -15.259 2.862 1.00 92.62 132 ALA A C 1
ATOM 950 O O . ALA A 1 132 ? -14.775 -15.198 1.772 1.00 92.62 132 ALA A O 1
ATOM 951 N N . GLY A 1 133 ? -13.158 -16.072 3.061 1.00 87.31 133 GLY A N 1
ATOM 952 C CA . GLY A 1 133 ? -12.679 -17.061 2.089 1.00 87.31 133 GLY A CA 1
ATOM 953 C C . GLY A 1 133 ? -12.010 -16.473 0.843 1.00 87.31 133 GLY A C 1
ATOM 954 O O . GLY A 1 133 ? -11.858 -17.169 -0.154 1.00 87.31 133 GLY A O 1
ATOM 955 N N . ARG A 1 134 ? -11.609 -15.194 0.861 1.00 86.00 134 ARG A N 1
ATOM 956 C CA . ARG A 1 134 ? -11.047 -14.505 -0.320 1.00 86.00 134 ARG A CA 1
ATOM 957 C C . ARG A 1 134 ? -9.600 -14.888 -0.646 1.00 86.00 134 ARG A C 1
ATOM 959 O O . ARG A 1 134 ? -9.116 -14.530 -1.715 1.00 86.00 134 ARG A O 1
ATOM 966 N N . TRP A 1 135 ? -8.926 -15.585 0.267 1.00 80.12 135 TRP A N 1
ATOM 967 C CA . TRP A 1 135 ? -7.526 -16.018 0.148 1.00 80.12 135 TRP A CA 1
ATOM 968 C C . TRP A 1 135 ? -7.333 -17.523 0.363 1.00 80.12 135 TRP A C 1
ATOM 970 O O . TRP A 1 135 ? -6.216 -17.956 0.669 1.00 80.12 135 TRP A O 1
ATOM 980 N N . ASN A 1 136 ? -8.423 -18.282 0.225 1.00 61.12 136 ASN A N 1
ATOM 981 C CA . ASN A 1 136 ? -8.389 -19.740 0.202 1.00 61.12 136 ASN A CA 1
ATOM 982 C C . ASN A 1 136 ? -7.800 -20.235 -1.124 1.00 61.12 136 ASN A C 1
ATOM 984 O O . ASN A 1 136 ? -8.149 -19.633 -2.165 1.00 61.12 136 ASN A O 1
#

Secondary structure (DSSP, 8-state):
----------------------------SS-GGGGTT-------SS---HHHHHHHHHHHHT---------HHHHHHHHHHTT--HHHHHHHHHHHHHHHTTTT-----HHHHHHSSPPPPHHHHHHHHHHTTTT-